Protein AF-A0A2V5X8S0-F1 (afdb_monomer)

Foldseek 3Di:
DPPVVVVLVVVCCVVPVVKDWDWDQDPQRWIWIWIDDPQKIWIWIADPVQAIAIAIDHPPDPDDPGGPDGDNDPVVVSVVSVVVSVVSVVVVPDD

Mean predicted aligned error: 4.89 Å

pLDDT: mean 88.65, std 12.97, range [37.41, 97.5]

Solvent-accessible surface area (backbone atoms only — not comparable to full-atom values): 5642 Å² total; per-residue (Å²): 130,66,71,64,61,57,51,49,51,53,53,45,49,69,75,36,73,84,42,51,77,48,75,52,78,44,97,86,60,35,30,40,38,39,37,32,59,87,82,39,34,36,42,34,40,42,32,90,90,80,27,24,35,34,35,77,45,50,96,81,57,69,81,89,87,70,59,82,40,78,30,85,39,66,68,60,42,51,56,53,50,53,50,55,58,56,56,60,62,64,66,77,76,75,127

Nearest PDB structures (foldseek):
  7ui9-assembly1_a  TM=4.809E-01  e=1.223E-01  Saccharomyces cerevisiae S288C
  1mhm-assembly1_A  TM=6.010E-01  e=1.791E+00  Solanum tuberosum
  3rmx-assembly2_B  TM=4.778E-01  e=4.554E+00  Clostridium botulinum
  5tpb-assembly2_B  TM=5.480E-01  e=6.851E+00  Clostridium botulinum
  3rmy-assembly4_D  TM=4.560E-01  e=5.751E+00  Clostridium botulinum

Structure (mmCIF, N/CA/C/O backbone):
data_AF-A0A2V5X8S0-F1
#
_entry.id   AF-A0A2V5X8S0-F1
#
loop_
_atom_site.group_PDB
_atom_site.id
_atom_site.type_symbol
_atom_site.label_atom_id
_atom_site.label_alt_id
_atom_site.label_comp_id
_atom_site.label_asym_id
_atom_site.label_entity_id
_atom_site.label_seq_id
_atom_site.pdbx_PDB_ins_code
_atom_site.Cartn_x
_atom_site.Cartn_y
_atom_site.Cartn_z
_atom_site.occupancy
_atom_site.B_iso_or_equiv
_atom_site.auth_seq_id
_atom_site.auth_comp_id
_atom_site.auth_asym_id
_atom_site.auth_atom_id
_atom_site.pdbx_PDB_model_num
ATOM 1 N N . MET A 1 1 ? 16.677 2.074 -1.388 1.00 56.12 1 MET A N 1
ATOM 2 C CA . MET A 1 1 ? 15.259 2.052 -0.975 1.00 56.12 1 MET A CA 1
ATOM 3 C C . MET A 1 1 ? 14.538 3.127 -1.772 1.00 56.12 1 MET A C 1
ATOM 5 O O . MET A 1 1 ? 15.078 4.219 -1.886 1.00 56.12 1 MET A O 1
ATOM 9 N N . THR A 1 2 ? 13.422 2.827 -2.431 1.00 64.94 2 THR A N 1
ATOM 10 C CA . THR A 1 2 ? 12.702 3.805 -3.263 1.00 64.94 2 THR A CA 1
ATOM 11 C C . THR A 1 2 ? 12.090 4.881 -2.363 1.00 64.94 2 THR A C 1
ATOM 13 O O . THR A 1 2 ? 11.167 4.595 -1.605 1.00 64.94 2 THR A O 1
ATOM 16 N N . ASN A 1 3 ? 12.572 6.128 -2.459 1.00 83.19 3 ASN A N 1
ATOM 17 C CA . ASN A 1 3 ? 12.083 7.287 -1.687 1.00 83.19 3 ASN A CA 1
ATOM 18 C C . ASN A 1 3 ? 10.546 7.452 -1.723 1.00 83.19 3 ASN A C 1
ATOM 20 O O . ASN A 1 3 ? 9.963 8.089 -0.851 1.00 83.19 3 ASN A O 1
ATOM 24 N N . ALA A 1 4 ? 9.872 6.905 -2.740 1.00 89.25 4 ALA A N 1
ATOM 25 C CA . ALA A 1 4 ? 8.416 6.900 -2.858 1.00 89.25 4 ALA A CA 1
ATOM 26 C C . ALA A 1 4 ? 7.713 6.063 -1.771 1.00 89.25 4 ALA A C 1
ATOM 28 O O . ALA A 1 4 ? 6.794 6.573 -1.140 1.00 89.25 4 ALA A O 1
ATOM 29 N N . LEU A 1 5 ? 8.167 4.833 -1.498 1.00 92.19 5 LEU A N 1
ATOM 30 C CA . LEU A 1 5 ? 7.527 3.955 -0.506 1.00 92.19 5 LEU A CA 1
ATOM 31 C C . LEU A 1 5 ? 7.737 4.462 0.926 1.00 92.19 5 LEU A C 1
ATOM 33 O O . LEU A 1 5 ? 6.825 4.410 1.740 1.00 92.19 5 LEU A O 1
ATOM 37 N N . GLN A 1 6 ? 8.902 5.044 1.222 1.00 92.50 6 GLN A N 1
ATOM 38 C CA . GLN A 1 6 ? 9.137 5.674 2.525 1.00 92.50 6 GLN A CA 1
ATOM 39 C C . GLN A 1 6 ? 8.225 6.886 2.755 1.00 92.50 6 GLN A C 1
ATOM 41 O O . GLN A 1 6 ? 7.694 7.050 3.850 1.00 92.50 6 GLN A O 1
ATOM 46 N N . ARG A 1 7 ? 8.022 7.721 1.724 1.00 94.62 7 ARG A N 1
ATOM 47 C CA . ARG A 1 7 ? 7.066 8.838 1.791 1.00 94.62 7 ARG A CA 1
ATOM 48 C C . ARG A 1 7 ? 5.643 8.334 1.991 1.00 94.62 7 ARG A C 1
ATOM 50 O O . ARG A 1 7 ? 4.946 8.855 2.850 1.00 94.62 7 ARG A O 1
ATOM 57 N N . LEU A 1 8 ? 5.254 7.279 1.275 1.00 96.00 8 LEU A N 1
ATOM 58 C CA . LEU A 1 8 ? 3.955 6.640 1.459 1.00 96.00 8 LEU A CA 1
ATOM 59 C C . LEU A 1 8 ? 3.742 6.178 2.907 1.00 96.00 8 LEU A C 1
ATOM 61 O O . LEU A 1 8 ? 2.716 6.503 3.488 1.00 96.00 8 LEU A O 1
ATOM 65 N N . ILE A 1 9 ? 4.708 5.477 3.504 1.00 96.56 9 ILE A N 1
ATOM 66 C CA . ILE A 1 9 ? 4.615 5.015 4.898 1.00 96.56 9 ILE A CA 1
ATOM 67 C C . ILE A 1 9 ? 4.419 6.192 5.860 1.00 96.56 9 ILE A C 1
ATOM 69 O O . ILE A 1 9 ? 3.554 6.131 6.732 1.00 96.56 9 ILE A O 1
ATOM 73 N N . ALA A 1 10 ? 5.188 7.272 5.688 1.00 96.38 10 ALA A N 1
ATOM 74 C CA . ALA A 1 10 ? 5.057 8.46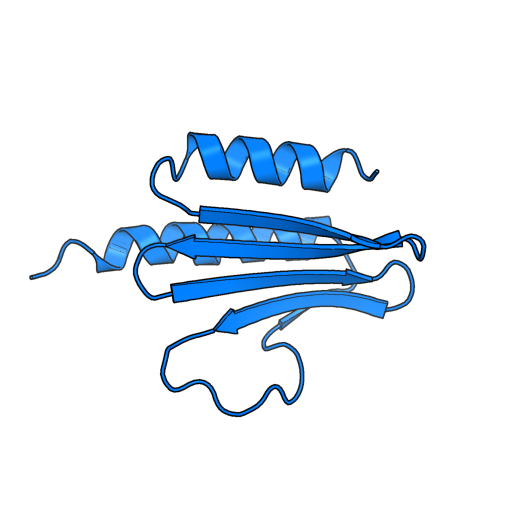7 6.518 1.00 96.38 10 ALA A CA 1
ATOM 75 C C . ALA A 1 10 ? 3.664 9.109 6.386 1.00 96.38 10 ALA A C 1
ATOM 77 O O . ALA A 1 10 ? 3.038 9.427 7.393 1.00 96.38 10 ALA A O 1
ATOM 78 N N . GLU A 1 11 ? 3.153 9.235 5.159 1.00 96.31 11 GLU A N 1
ATOM 79 C CA . GLU A 1 11 ? 1.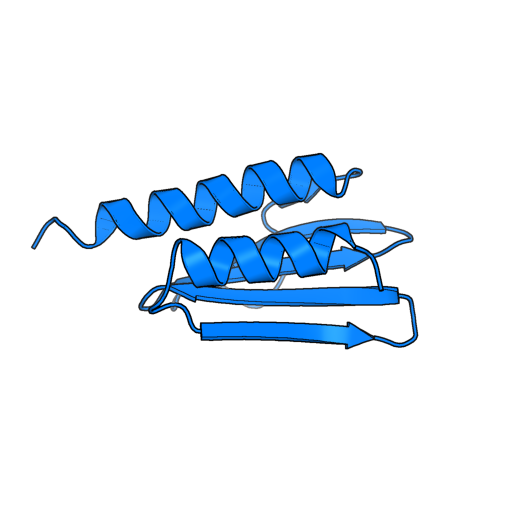813 9.771 4.902 1.00 96.31 11 GLU A CA 1
ATOM 80 C C . GLU A 1 11 ? 0.706 8.889 5.500 1.00 96.31 11 GLU A C 1
ATOM 82 O O . GLU A 1 11 ? -0.263 9.408 6.053 1.00 96.31 11 GLU A O 1
ATOM 87 N N . ILE A 1 12 ? 0.843 7.559 5.429 1.00 96.25 12 ILE A N 1
ATOM 88 C CA . ILE A 1 12 ? -0.123 6.626 6.025 1.00 96.25 12 ILE A CA 1
ATOM 89 C C . ILE A 1 12 ? -0.105 6.751 7.546 1.00 96.25 12 ILE A C 1
ATOM 91 O O . ILE A 1 12 ? -1.174 6.832 8.142 1.00 96.25 12 ILE A O 1
ATOM 95 N N . ALA A 1 13 ? 1.071 6.815 8.173 1.00 95.75 13 ALA A N 1
ATOM 96 C CA . ALA A 1 13 ? 1.185 6.981 9.621 1.00 95.75 13 ALA A CA 1
ATOM 97 C C . ALA A 1 13 ? 0.567 8.306 10.106 1.00 95.75 13 ALA A C 1
ATOM 99 O O . ALA A 1 13 ? -0.084 8.337 11.149 1.00 95.75 13 ALA A O 1
ATOM 100 N N . GLU A 1 14 ? 0.726 9.389 9.339 1.00 95.62 14 GLU A N 1
ATOM 101 C CA . GLU A 1 14 ? 0.115 10.689 9.639 1.00 95.62 14 GLU A CA 1
ATOM 102 C C . GLU A 1 14 ? -1.412 10.655 9.484 1.00 95.62 14 GLU A C 1
ATOM 104 O O . GLU A 1 14 ? -2.151 11.119 10.354 1.00 95.62 14 GLU A O 1
ATOM 109 N N . GLN A 1 15 ? -1.908 10.089 8.384 1.00 94.00 15 GLN A N 1
ATOM 110 C CA . GLN A 1 15 ? -3.337 10.080 8.087 1.00 94.00 15 GLN A CA 1
ATOM 111 C C . GLN A 1 15 ? -4.088 9.024 8.906 1.00 94.00 15 GLN A C 1
ATOM 113 O O . GLN A 1 15 ? -5.242 9.243 9.271 1.00 94.00 15 GLN A O 1
ATOM 118 N N . HIS A 1 16 ? -3.471 7.886 9.207 1.00 93.19 16 HIS A N 1
ATOM 119 C CA . HIS A 1 16 ? -4.071 6.742 9.889 1.00 93.19 16 HIS A CA 1
ATOM 120 C C . HIS A 1 16 ? -3.248 6.389 11.139 1.00 93.19 16 HIS A C 1
ATOM 122 O O . HIS A 1 16 ? -2.629 5.330 11.183 1.00 93.19 16 HIS A O 1
ATOM 128 N N . PRO A 1 17 ? -3.263 7.225 12.193 1.00 92.62 17 PRO A N 1
ATOM 129 C CA . PRO A 1 17 ? -2.408 7.023 13.369 1.00 92.62 17 PRO A CA 1
ATOM 130 C C . PRO A 1 17 ? -2.721 5.740 14.157 1.00 92.62 17 PRO A C 1
ATOM 132 O O . PRO A 1 17 ? -1.904 5.293 14.954 1.00 92.62 17 PRO A O 1
ATOM 135 N N . ALA A 1 18 ? -3.902 5.149 13.950 1.00 91.12 18 ALA A N 1
ATOM 136 C CA . ALA A 1 18 ? -4.290 3.867 14.536 1.00 91.12 18 ALA A CA 1
ATOM 137 C C . ALA A 1 18 ? -3.940 2.655 13.652 1.00 91.12 18 ALA A C 1
ATOM 139 O O . ALA A 1 18 ? -4.200 1.522 14.054 1.00 91.12 18 ALA A O 1
ATOM 140 N N . ALA A 1 19 ? -3.408 2.872 12.445 1.00 95.00 19 ALA A N 1
ATOM 141 C CA . ALA A 1 19 ? -3.032 1.778 11.567 1.00 95.00 19 ALA A CA 1
ATOM 142 C C . ALA A 1 19 ? -1.785 1.062 12.092 1.00 95.00 19 ALA A C 1
ATOM 144 O O . ALA A 1 19 ? -0.826 1.694 12.539 1.00 95.00 19 ALA A O 1
ATOM 145 N N . ARG A 1 20 ? -1.774 -0.266 11.975 1.00 96.06 20 ARG A N 1
ATOM 146 C CA . ARG A 1 20 ? -0.526 -1.035 12.027 1.00 96.06 20 ARG A CA 1
ATOM 147 C C . ARG A 1 20 ? 0.055 -1.035 10.620 1.00 96.06 20 ARG A C 1
ATOM 149 O O . ARG A 1 20 ? -0.678 -1.266 9.665 1.00 96.06 20 ARG A O 1
ATOM 156 N N . ILE A 1 21 ? 1.346 -0.753 10.505 1.00 97.19 21 ILE A N 1
ATOM 157 C CA . ILE A 1 21 ? 2.063 -0.700 9.232 1.00 97.19 21 ILE A CA 1
ATOM 158 C C . ILE A 1 21 ? 3.252 -1.645 9.342 1.00 97.19 21 ILE A C 1
ATOM 160 O O . ILE A 1 21 ? 4.054 -1.512 10.268 1.00 97.19 21 ILE A O 1
ATOM 164 N N . GLU A 1 22 ? 3.375 -2.570 8.401 1.00 97.50 22 GLU A N 1
ATOM 165 C CA . GLU A 1 22 ? 4.547 -3.428 8.251 1.00 97.50 22 GLU A CA 1
ATOM 166 C C . GLU A 1 22 ? 5.148 -3.229 6.870 1.00 97.50 22 GLU A C 1
ATOM 168 O O . GLU A 1 22 ? 4.445 -3.139 5.869 1.00 97.50 22 GLU A O 1
ATOM 173 N N . PHE A 1 23 ? 6.471 -3.107 6.833 1.00 96.44 23 PHE A N 1
ATOM 174 C CA . PHE A 1 23 ? 7.213 -2.905 5.602 1.00 96.44 23 PHE A CA 1
ATOM 175 C C . PHE A 1 23 ? 8.387 -3.872 5.562 1.00 96.44 23 PHE A C 1
ATOM 177 O O . PHE A 1 23 ? 9.280 -3.788 6.409 1.00 96.44 23 PHE A O 1
ATOM 184 N N . ASP A 1 24 ? 8.390 -4.755 4.566 1.00 95.69 24 ASP A N 1
ATOM 185 C CA . ASP A 1 24 ? 9.427 -5.767 4.374 1.00 95.69 24 ASP A CA 1
ATOM 186 C C . ASP A 1 24 ? 10.142 -5.573 3.024 1.00 95.69 24 ASP A C 1
ATOM 188 O O . ASP A 1 24 ? 9.643 -5.990 1.971 1.00 95.69 24 ASP A O 1
ATOM 192 N N . PRO A 1 25 ? 11.297 -4.882 3.011 1.00 94.75 25 PRO A N 1
ATOM 193 C CA . PRO A 1 25 ? 12.129 -4.761 1.827 1.00 94.75 25 PRO A CA 1
ATOM 194 C C . PRO A 1 25 ? 13.053 -5.977 1.676 1.00 94.75 25 PRO A C 1
ATOM 196 O O . PRO A 1 25 ? 13.925 -6.233 2.508 1.00 94.75 25 PRO A O 1
ATOM 199 N N . LEU A 1 26 ? 12.964 -6.663 0.539 1.00 93.25 26 LEU A N 1
ATOM 200 C CA . LEU A 1 26 ? 13.819 -7.804 0.224 1.00 93.25 26 LEU A CA 1
ATOM 201 C C . LEU A 1 26 ? 15.098 -7.391 -0.531 1.00 93.25 26 LEU A C 1
ATOM 203 O O . LEU A 1 26 ? 15.086 -6.430 -1.309 1.00 93.25 26 LEU A O 1
ATOM 207 N N . PRO A 1 27 ? 16.203 -8.163 -0.425 1.00 92.50 27 PRO A N 1
ATOM 208 C CA . PRO A 1 27 ? 17.444 -7.898 -1.169 1.00 92.50 27 PRO A CA 1
ATOM 209 C C . PRO A 1 27 ? 17.284 -7.866 -2.697 1.00 92.50 27 PRO A C 1
ATOM 211 O O . PRO A 1 27 ? 18.096 -7.264 -3.396 1.00 92.50 27 PRO A O 1
ATOM 214 N N . SER A 1 28 ? 16.238 -8.504 -3.230 1.00 92.62 28 SER A N 1
ATOM 215 C CA . SER A 1 28 ? 15.892 -8.498 -4.657 1.00 92.62 28 SER A CA 1
ATOM 216 C C . SER A 1 28 ? 15.337 -7.155 -5.151 1.00 92.62 28 SER A C 1
ATOM 218 O O . SER A 1 28 ? 15.175 -6.972 -6.359 1.00 92.62 28 SER A O 1
ATOM 220 N N . GLY A 1 29 ? 15.025 -6.232 -4.236 1.00 92.56 29 GLY A N 1
ATOM 221 C CA . GLY A 1 29 ? 14.322 -4.984 -4.516 1.00 92.56 29 GLY A CA 1
ATOM 222 C C . GLY A 1 29 ? 12.799 -5.121 -4.546 1.00 92.56 29 GLY A C 1
ATOM 223 O O . GLY A 1 29 ? 12.128 -4.125 -4.805 1.00 92.56 29 GLY A O 1
ATOM 224 N N . VAL A 1 30 ? 12.267 -6.324 -4.299 1.00 94.50 30 VAL A N 1
ATOM 225 C CA . VAL A 1 30 ? 10.844 -6.517 -3.988 1.00 94.50 30 VAL A CA 1
ATOM 226 C C . VAL A 1 30 ? 10.565 -5.914 -2.615 1.00 94.50 30 VAL A C 1
ATOM 228 O O . VAL A 1 30 ? 11.393 -6.048 -1.716 1.00 94.50 30 VAL A O 1
ATOM 231 N N . CYS A 1 31 ? 9.421 -5.262 -2.453 1.00 95.19 31 CYS A N 1
ATOM 232 C CA . CYS A 1 31 ? 8.982 -4.739 -1.165 1.00 95.19 31 CYS A CA 1
ATOM 233 C C . CYS A 1 31 ? 7.527 -5.126 -0.921 1.00 95.19 31 CYS A C 1
ATOM 235 O O . CYS A 1 31 ? 6.721 -4.992 -1.839 1.00 95.19 31 CYS A O 1
ATOM 237 N N . PHE A 1 32 ? 7.204 -5.495 0.313 1.00 95.75 32 PHE A N 1
ATOM 238 C CA . PHE A 1 32 ? 5.830 -5.652 0.784 1.00 95.75 32 PHE A CA 1
ATOM 239 C C . PHE A 1 32 ? 5.493 -4.517 1.746 1.00 95.75 32 PHE A C 1
ATOM 241 O O . PHE A 1 32 ? 6.324 -4.137 2.578 1.00 95.75 32 PHE A O 1
ATOM 248 N N . LEU A 1 33 ? 4.304 -3.945 1.596 1.00 97.44 33 LEU A N 1
ATOM 249 C CA . LEU A 1 33 ? 3.743 -2.956 2.505 1.00 97.44 33 LEU A CA 1
ATOM 250 C C . LEU A 1 33 ? 2.342 -3.408 2.907 1.00 97.44 33 LEU A C 1
ATOM 252 O O . LEU A 1 33 ? 1.405 -3.285 2.122 1.00 97.44 33 LEU A O 1
ATOM 256 N N . ASP A 1 34 ? 2.223 -3.850 4.151 1.00 97.06 34 ASP A N 1
ATOM 257 C CA . ASP A 1 34 ? 0.960 -4.260 4.743 1.00 97.06 34 ASP A CA 1
ATOM 258 C C . ASP A 1 34 ? 0.459 -3.178 5.696 1.00 97.06 34 ASP A C 1
ATOM 260 O O . ASP A 1 34 ? 1.189 -2.684 6.565 1.00 97.06 34 ASP A O 1
ATOM 264 N N . VAL A 1 35 ? -0.808 -2.805 5.549 1.00 97.38 35 VAL A N 1
ATOM 265 C CA . VAL A 1 35 ? -1.458 -1.808 6.400 1.00 97.38 35 VAL A CA 1
ATOM 266 C C . VAL A 1 35 ? -2.759 -2.373 6.932 1.00 97.38 35 VAL A C 1
ATOM 268 O O . VAL A 1 35 ? -3.648 -2.736 6.167 1.00 97.38 35 VAL A O 1
ATOM 271 N N . TRP A 1 36 ? -2.904 -2.392 8.253 1.00 94.69 36 TRP A N 1
ATOM 272 C CA . TRP A 1 36 ? -4.140 -2.792 8.916 1.00 94.69 36 TRP A CA 1
ATOM 273 C C . TR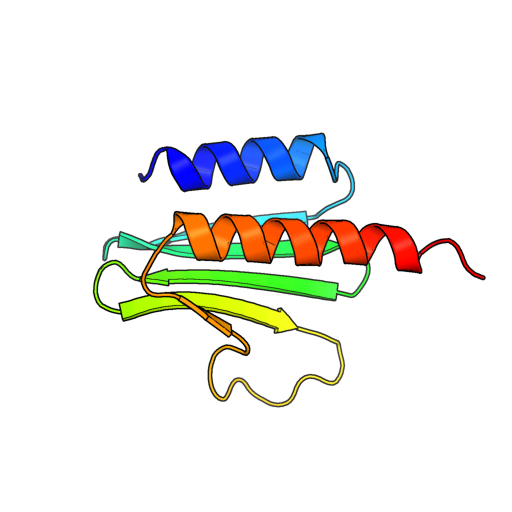P A 1 36 ? -4.902 -1.570 9.410 1.00 94.69 36 TRP A C 1
ATOM 275 O O . TRP A 1 36 ? -4.356 -0.751 10.151 1.00 94.69 36 TRP A O 1
ATOM 285 N N . ILE A 1 37 ? -6.184 -1.486 9.057 1.00 92.19 37 ILE A N 1
ATOM 286 C CA . ILE A 1 37 ? -7.138 -0.508 9.593 1.00 92.19 37 ILE A CA 1
ATOM 287 C C . ILE A 1 37 ? -8.349 -1.291 10.109 1.00 92.19 37 ILE A C 1
ATOM 289 O O . ILE A 1 37 ? -9.176 -1.770 9.331 1.00 92.19 37 ILE A O 1
ATOM 293 N N . GLY A 1 38 ? -8.453 -1.432 11.432 1.00 88.69 38 GLY A N 1
ATOM 294 C CA . GLY A 1 38 ? -9.440 -2.326 12.042 1.00 88.69 38 GLY A CA 1
ATOM 295 C C . GLY A 1 38 ? -9.154 -3.786 11.679 1.00 88.69 38 GLY A C 1
ATOM 296 O O . GLY A 1 38 ? -8.037 -4.257 11.871 1.00 88.69 38 GLY A O 1
ATOM 297 N N . GLU A 1 39 ? -10.153 -4.489 11.144 1.00 87.25 39 GLU A N 1
ATOM 298 C CA . GLU A 1 39 ? -10.031 -5.892 10.706 1.00 87.25 39 GLU A CA 1
ATOM 299 C C . GLU A 1 39 ? -9.592 -6.048 9.241 1.00 87.25 39 GLU A C 1
ATOM 301 O O . GLU A 1 39 ? -9.413 -7.165 8.763 1.00 87.25 39 GLU A O 1
ATOM 306 N N . ARG A 1 40 ? -9.441 -4.940 8.508 1.00 89.75 40 ARG A N 1
ATOM 307 C CA . ARG A 1 40 ? -9.058 -4.951 7.092 1.00 89.75 40 ARG A CA 1
ATOM 308 C C . ARG A 1 40 ? -7.550 -4.816 6.974 1.00 89.75 40 ARG A C 1
ATOM 310 O O . ARG A 1 40 ? -6.964 -3.936 7.609 1.00 89.75 40 ARG A O 1
ATOM 317 N N . MET A 1 41 ? -6.948 -5.656 6.143 1.00 93.81 41 MET A N 1
ATOM 318 C CA . MET A 1 41 ? -5.540 -5.587 5.779 1.00 93.81 41 MET A CA 1
ATOM 319 C C . MET A 1 41 ? -5.426 -5.208 4.304 1.00 93.81 41 MET A C 1
ATOM 321 O O . MET A 1 41 ? -6.174 -5.705 3.469 1.00 93.81 41 MET A O 1
ATOM 325 N N . PHE A 1 42 ? -4.519 -4.296 3.991 1.00 95.69 42 PHE A N 1
ATOM 326 C CA . PHE A 1 42 ? -4.241 -3.850 2.636 1.00 95.69 42 PHE A CA 1
ATOM 327 C C . PHE A 1 42 ? -2.786 -4.166 2.323 1.00 95.69 42 PHE A C 1
ATOM 329 O O . PHE A 1 42 ? -1.899 -3.634 2.987 1.00 95.69 42 PHE A O 1
ATOM 336 N N . ASP A 1 43 ? -2.555 -4.981 1.306 1.00 96.00 43 ASP A N 1
ATOM 337 C CA . ASP A 1 43 ? -1.225 -5.366 0.835 1.00 96.00 43 ASP A CA 1
ATOM 338 C C . ASP A 1 43 ? -0.846 -4.547 -0.405 1.00 96.00 43 ASP A C 1
ATOM 340 O O . ASP A 1 43 ? -1.685 -4.264 -1.272 1.00 96.00 43 ASP A O 1
ATOM 344 N N . LEU A 1 44 ? 0.427 -4.166 -0.480 1.00 97.50 44 LEU A N 1
ATOM 345 C CA . LEU A 1 44 ? 1.078 -3.630 -1.666 1.00 97.50 44 LEU A CA 1
ATOM 346 C C . LEU A 1 44 ? 2.419 -4.346 -1.864 1.00 97.50 44 LEU A C 1
ATOM 348 O O . LEU A 1 44 ? 3.393 -4.074 -1.157 1.00 97.50 44 LEU A O 1
ATOM 352 N N . GLU A 1 45 ? 2.497 -5.187 -2.895 1.00 96.69 45 GLU A N 1
ATOM 353 C CA . GLU A 1 45 ? 3.747 -5.778 -3.377 1.00 96.69 45 GLU A CA 1
ATOM 354 C C . GLU A 1 45 ? 4.320 -4.904 -4.496 1.00 96.69 45 GLU A C 1
ATOM 356 O O . GLU A 1 45 ? 3.769 -4.835 -5.593 1.00 96.69 45 GLU A O 1
ATOM 361 N N . TYR A 1 46 ? 5.479 -4.287 -4.278 1.00 96.06 46 TYR A N 1
ATOM 362 C CA . TYR A 1 46 ? 6.283 -3.718 -5.358 1.00 96.06 46 TYR A CA 1
ATOM 363 C C . TYR A 1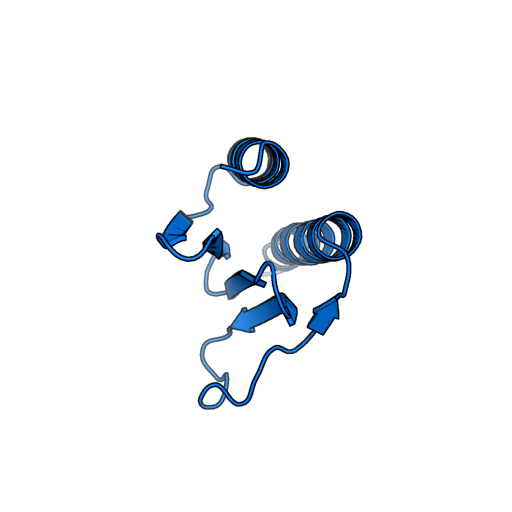 46 ? 7.298 -4.746 -5.851 1.00 96.06 46 TYR A C 1
ATOM 365 O O . TYR A 1 46 ? 8.153 -5.195 -5.090 1.00 96.06 46 TYR A O 1
ATOM 373 N N . ASN A 1 47 ? 7.286 -5.039 -7.150 1.00 94.44 47 ASN A N 1
ATOM 374 C CA . ASN A 1 47 ? 8.251 -5.907 -7.804 1.00 94.44 47 ASN A CA 1
ATOM 375 C C . ASN A 1 47 ? 8.920 -5.183 -8.989 1.00 94.44 47 ASN A C 1
ATOM 377 O O . ASN A 1 47 ? 8.278 -4.958 -10.018 1.00 94.44 47 ASN A O 1
ATOM 381 N N . PRO A 1 48 ? 10.235 -4.895 -8.939 1.00 91.12 48 PRO A N 1
ATOM 382 C CA . PRO A 1 48 ? 10.906 -4.091 -9.966 1.00 91.12 48 PRO A CA 1
ATOM 383 C C . PRO A 1 48 ? 10.896 -4.731 -11.364 1.00 91.12 48 PRO A C 1
ATOM 385 O O . PRO A 1 48 ? 11.195 -4.056 -12.344 1.00 91.12 48 PRO A O 1
ATOM 388 N N . LYS A 1 49 ? 10.579 -6.030 -11.469 1.00 92.31 49 LYS A N 1
ATOM 389 C CA . LYS A 1 49 ? 10.497 -6.760 -12.742 1.00 92.31 49 LYS A CA 1
ATOM 390 C C . LYS A 1 49 ? 9.066 -7.032 -13.204 1.00 92.31 49 LYS A C 1
ATOM 392 O O . LYS A 1 49 ? 8.881 -7.337 -14.378 1.00 92.31 49 LYS A O 1
ATOM 397 N N . ARG A 1 50 ? 8.081 -7.004 -12.300 1.00 91.38 50 ARG A N 1
ATOM 398 C CA . ARG A 1 50 ? 6.697 -7.438 -12.582 1.00 91.38 50 ARG A CA 1
ATOM 399 C C . ARG A 1 50 ? 5.654 -6.333 -12.404 1.00 91.38 50 ARG A C 1
ATOM 401 O O . ARG A 1 50 ? 4.524 -6.535 -12.831 1.00 91.38 50 ARG A O 1
ATOM 408 N N . GLY A 1 51 ? 6.030 -5.185 -11.842 1.00 94.38 51 GLY A N 1
ATOM 409 C CA . GLY A 1 51 ? 5.110 -4.093 -11.535 1.00 94.38 51 GLY A CA 1
ATOM 410 C C . GLY A 1 51 ? 4.697 -4.108 -10.068 1.00 94.38 51 GLY A C 1
ATOM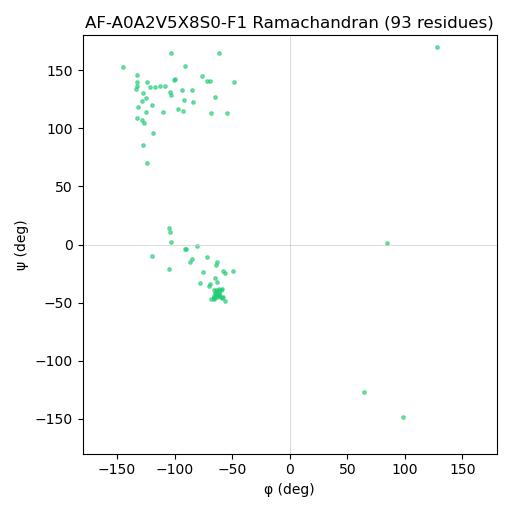 411 O O . GLY A 1 51 ? 5.488 -4.485 -9.208 1.00 94.38 51 GLY A O 1
ATOM 412 N N . VAL A 1 52 ? 3.478 -3.666 -9.777 1.00 97.38 52 VAL A N 1
ATOM 413 C CA . VAL A 1 52 ? 2.959 -3.529 -8.413 1.00 97.38 52 VAL A CA 1
ATOM 414 C C . VAL A 1 52 ? 1.630 -4.251 -8.286 1.00 97.38 52 VAL A C 1
ATOM 416 O O . VAL A 1 52 ? 0.744 -4.055 -9.114 1.00 97.38 52 VAL A O 1
ATOM 419 N N . GLY A 1 53 ? 1.503 -5.084 -7.263 1.00 97.25 53 GLY A N 1
ATOM 420 C CA . GLY A 1 53 ? 0.258 -5.707 -6.846 1.00 97.25 53 GLY A CA 1
ATOM 421 C C . GLY A 1 53 ? -0.340 -4.964 -5.661 1.00 97.25 53 GLY A C 1
ATOM 422 O O . GLY A 1 53 ? 0.394 -4.491 -4.800 1.00 97.25 53 GLY A O 1
ATOM 423 N N . VAL A 1 54 ? -1.662 -4.835 -5.629 1.00 97.06 54 VAL A N 1
ATOM 424 C CA . VAL A 1 54 ? -2.413 -4.293 -4.494 1.00 97.06 54 VAL A CA 1
ATOM 425 C C . VAL A 1 54 ? -3.584 -5.215 -4.198 1.00 97.06 54 VAL A C 1
ATOM 427 O O . VAL A 1 54 ? -4.263 -5.676 -5.119 1.00 97.06 54 VAL A O 1
ATOM 430 N N . SER A 1 55 ? -3.832 -5.503 -2.925 1.00 94.69 55 SER A N 1
ATOM 431 C CA . SER A 1 55 ? -4.950 -6.354 -2.505 1.00 94.69 55 SER A CA 1
ATOM 432 C C . SER A 1 55 ? -5.558 -5.901 -1.194 1.00 94.69 55 SER A C 1
ATOM 434 O O . SER A 1 55 ? -4.888 -5.300 -0.356 1.00 94.69 55 SER A O 1
ATOM 436 N N . GLU A 1 56 ? -6.840 -6.199 -1.021 1.00 93.00 56 GLU A N 1
ATOM 437 C CA . GLU A 1 56 ? -7.523 -6.047 0.255 1.00 93.00 56 GLU A CA 1
ATOM 438 C C . GLU A 1 56 ? -7.833 -7.427 0.829 1.00 93.00 56 GLU A C 1
ATOM 440 O O . GLU A 1 56 ? -8.665 -8.168 0.310 1.00 93.00 56 GLU A O 1
ATOM 445 N N . ILE A 1 57 ? -7.198 -7.746 1.951 1.00 87.25 57 ILE A N 1
ATOM 446 C CA . ILE A 1 57 ? -7.404 -8.990 2.674 1.00 87.25 57 ILE A CA 1
ATOM 447 C C . ILE A 1 57 ? -8.394 -8.752 3.819 1.00 87.25 57 ILE A C 1
ATOM 449 O O . ILE A 1 57 ? -8.156 -7.999 4.766 1.00 87.25 57 ILE A O 1
ATOM 453 N N . LYS A 1 58 ? -9.529 -9.438 3.711 1.00 82.75 58 LYS A N 1
ATOM 454 C CA . LYS A 1 58 ? -10.594 -9.590 4.711 1.00 82.75 58 LYS A CA 1
ATOM 455 C C . LYS A 1 58 ? -10.529 -10.968 5.374 1.00 82.75 58 LYS A C 1
ATOM 457 O O . LYS A 1 58 ? -9.920 -11.892 4.832 1.00 82.75 58 LYS A O 1
ATOM 462 N N . ASN A 1 59 ? -11.222 -11.132 6.501 1.00 74.62 59 ASN A N 1
ATOM 463 C CA . ASN A 1 59 ? -11.285 -12.394 7.254 1.00 74.62 59 ASN A CA 1
ATOM 464 C C . ASN A 1 59 ? -11.789 -13.602 6.433 1.00 74.62 59 ASN A C 1
ATOM 466 O O . ASN A 1 59 ? -11.478 -14.740 6.773 1.00 74.62 59 ASN A O 1
ATOM 470 N N . ASP A 1 60 ? -12.556 -13.371 5.368 1.00 78.81 60 ASP A N 1
ATOM 471 C CA . ASP A 1 60 ? -13.122 -14.385 4.473 1.00 78.81 60 ASP A CA 1
ATOM 472 C C . ASP A 1 60 ? -12.390 -14.497 3.124 1.00 78.81 60 ASP A C 1
ATOM 474 O O . ASP A 1 60 ? -12.866 -15.182 2.215 1.00 78.81 60 ASP A O 1
ATOM 478 N N . THR A 1 61 ? -11.229 -13.850 2.982 1.00 73.12 61 THR A N 1
ATOM 479 C CA . THR A 1 61 ? -10.460 -13.897 1.731 1.00 73.12 61 THR A CA 1
ATOM 480 C C . THR A 1 61 ? -9.985 -15.328 1.473 1.00 73.12 61 THR A C 1
ATOM 482 O O . THR A 1 61 ? -9.366 -15.934 2.355 1.00 73.12 61 THR A O 1
ATOM 485 N N . PRO A 1 62 ? -10.253 -15.898 0.284 1.00 75.06 62 PRO A N 1
ATOM 486 C CA . PRO A 1 62 ? -9.745 -17.217 -0.074 1.00 75.06 62 PRO A CA 1
ATOM 487 C C . PRO A 1 62 ? -8.204 -17.238 -0.086 1.00 75.06 62 PRO A C 1
ATOM 489 O O . PRO A 1 62 ? -7.570 -16.181 -0.116 1.00 75.06 62 PRO A O 1
ATOM 492 N N . PRO A 1 63 ? -7.572 -18.431 -0.086 1.00 80.69 63 PRO A N 1
ATOM 493 C CA . PRO A 1 63 ? -6.124 -18.546 -0.230 1.00 80.69 63 PRO A CA 1
ATOM 494 C C . PRO A 1 63 ? -5.611 -17.713 -1.406 1.00 80.69 63 PRO A C 1
ATOM 496 O O . PRO A 1 63 ? -6.245 -17.688 -2.458 1.00 80.69 63 PRO A O 1
ATOM 499 N N . PHE A 1 64 ? -4.464 -17.057 -1.229 1.00 76.75 64 PHE A N 1
ATOM 500 C CA . PHE A 1 64 ? -3.930 -16.107 -2.202 1.00 76.75 64 PHE A CA 1
ATOM 501 C C . PHE A 1 64 ? -3.791 -16.729 -3.602 1.00 76.75 64 PHE A C 1
ATOM 503 O O . PHE A 1 64 ? -2.962 -17.614 -3.826 1.00 76.75 64 PHE A O 1
ATOM 510 N N . THR A 1 65 ? -4.595 -16.246 -4.552 1.00 81.06 65 THR A N 1
ATOM 511 C CA . THR A 1 65 ? -4.548 -16.650 -5.970 1.00 81.06 65 THR A CA 1
ATOM 512 C C . THR A 1 65 ? -3.863 -15.619 -6.869 1.00 81.06 65 THR A C 1
ATOM 514 O O . THR A 1 65 ? -3.792 -15.813 -8.082 1.00 81.06 65 THR A O 1
ATOM 517 N N . GLY A 1 66 ? -3.358 -14.529 -6.291 1.00 84.12 66 GLY A N 1
ATOM 518 C CA . GLY A 1 66 ? -2.842 -13.354 -6.991 1.00 84.12 66 GLY A CA 1
ATOM 519 C C . GLY A 1 66 ? -3.489 -12.074 -6.466 1.00 84.12 66 GLY A C 1
ATOM 520 O O . GLY A 1 66 ? -4.445 -12.140 -5.697 1.00 84.12 66 GLY A O 1
ATOM 521 N N . HIS A 1 67 ? -2.959 -10.923 -6.881 1.00 89.56 67 HIS A N 1
ATOM 522 C CA . HIS A 1 67 ? -3.466 -9.636 -6.412 1.00 89.56 67 HIS A CA 1
ATOM 523 C C . HIS A 1 67 ? -4.784 -9.239 -7.080 1.00 89.56 67 HIS A C 1
ATOM 525 O O . HIS A 1 67 ? -4.958 -9.453 -8.282 1.00 89.56 67 HIS A O 1
ATOM 531 N N . ASP A 1 68 ? -5.650 -8.568 -6.319 1.00 90.88 68 ASP A N 1
ATOM 532 C CA . ASP A 1 68 ? -6.906 -7.989 -6.816 1.00 90.88 68 ASP A CA 1
ATOM 533 C C . ASP A 1 68 ? -6.663 -6.957 -7.927 1.00 90.88 68 ASP A C 1
ATOM 535 O O . ASP A 1 68 ? -7.400 -6.882 -8.914 1.00 90.88 68 ASP A O 1
ATOM 539 N N . HIS A 1 69 ? -5.603 -6.159 -7.770 1.00 94.69 69 HIS A N 1
ATOM 540 C CA . HIS A 1 69 ? -5.231 -5.101 -8.697 1.00 94.69 69 HIS A CA 1
ATOM 541 C C . HIS A 1 69 ? -3.739 -5.151 -9.013 1.00 94.69 69 HIS A C 1
ATOM 543 O O . HIS A 1 69 ? -2.903 -5.260 -8.118 1.00 94.69 69 HIS A O 1
ATOM 549 N N . VAL A 1 70 ? -3.400 -5.034 -10.298 1.00 96.62 70 VAL A N 1
ATOM 550 C CA . VAL A 1 70 ? -2.015 -5.013 -10.782 1.00 96.62 70 VAL A CA 1
ATOM 551 C C . VAL A 1 70 ? -1.755 -3.755 -11.604 1.00 96.62 70 VAL A C 1
ATOM 553 O O . VAL A 1 70 ? -2.588 -3.340 -12.408 1.00 96.62 70 VAL A O 1
ATOM 556 N N . PHE A 1 71 ? -0.581 -3.163 -11.415 1.00 96.06 71 PHE A N 1
A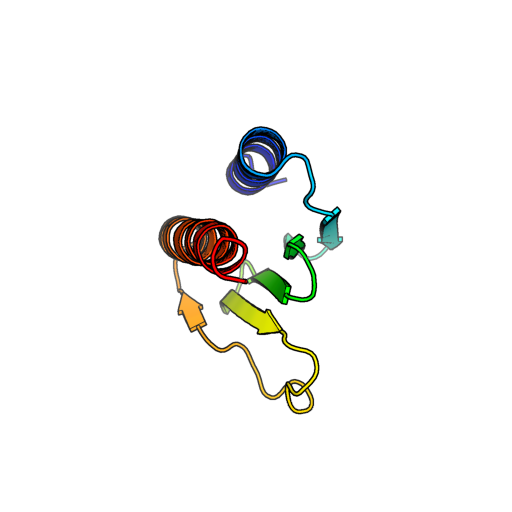TOM 557 C CA . PHE A 1 71 ? -0.162 -1.909 -12.033 1.00 96.06 71 PHE A CA 1
ATOM 558 C C . PHE A 1 71 ? 1.246 -2.048 -12.606 1.00 96.06 71 PHE A C 1
ATOM 560 O O . PHE A 1 71 ? 2.106 -2.712 -12.030 1.00 96.06 71 PHE A O 1
ATOM 567 N N . THR A 1 72 ? 1.527 -1.371 -13.717 1.00 92.94 72 THR A N 1
ATOM 568 C CA . THR A 1 72 ? 2.894 -1.276 -14.259 1.00 92.94 72 THR A CA 1
ATOM 569 C C . THR A 1 72 ? 3.688 -0.119 -13.652 1.00 92.94 72 THR A C 1
ATOM 571 O O . THR A 1 72 ? 4.908 -0.077 -13.790 1.00 92.94 72 THR A O 1
ATOM 574 N N . SER A 1 73 ? 3.008 0.819 -12.984 1.00 91.69 73 SER A N 1
ATOM 575 C CA . SER A 1 73 ? 3.590 2.009 -12.363 1.00 91.69 73 SER A CA 1
ATOM 576 C C . SER A 1 73 ? 3.395 1.991 -10.851 1.00 91.69 73 SER A C 1
ATOM 578 O O . SER A 1 73 ? 2.294 1.741 -10.359 1.00 91.69 73 SER A O 1
ATOM 580 N N . LEU A 1 74 ? 4.459 2.323 -10.113 1.00 93.06 74 LEU A N 1
ATOM 581 C CA . LEU A 1 74 ? 4.368 2.516 -8.668 1.00 93.06 74 LEU A CA 1
ATOM 582 C C . LEU A 1 74 ? 3.454 3.694 -8.322 1.00 93.06 74 LEU A C 1
ATOM 584 O O . LEU A 1 74 ? 2.660 3.579 -7.400 1.00 93.06 74 LEU A O 1
ATOM 588 N N . ASP A 1 75 ? 3.505 4.793 -9.070 1.00 93.50 75 ASP A N 1
ATOM 589 C CA . ASP A 1 75 ? 2.711 5.984 -8.750 1.00 93.50 75 ASP A CA 1
ATOM 590 C C . ASP A 1 75 ? 1.201 5.723 -8.881 1.00 93.50 75 ASP A C 1
ATOM 592 O O . ASP A 1 75 ? 0.419 6.159 -8.034 1.00 93.50 75 ASP A O 1
ATOM 596 N N . GLU A 1 76 ? 0.790 4.954 -9.896 1.00 95.19 76 GLU A N 1
ATOM 597 C CA . GLU A 1 76 ? -0.609 4.546 -10.083 1.00 95.19 76 GLU A CA 1
ATOM 598 C C . GLU A 1 76 ? -1.078 3.626 -8.953 1.00 95.19 76 GLU A C 1
ATOM 600 O O . GLU A 1 76 ? -2.143 3.850 -8.373 1.00 95.19 76 GLU A O 1
ATOM 605 N N . ALA A 1 77 ? -0.253 2.638 -8.594 1.00 96.75 77 ALA A N 1
ATOM 606 C CA . ALA A 1 77 ? -0.543 1.733 -7.491 1.00 96.75 77 ALA A CA 1
ATOM 607 C C . ALA A 1 77 ? -0.655 2.484 -6.161 1.00 96.75 77 ALA A C 1
ATOM 609 O O . ALA A 1 77 ? -1.582 2.242 -5.396 1.00 96.75 77 ALA A O 1
ATOM 610 N N . VAL A 1 78 ? 0.237 3.444 -5.904 1.00 96.31 78 VAL A N 1
ATOM 611 C CA . VAL A 1 78 ? 0.209 4.276 -4.696 1.00 96.31 78 VAL A CA 1
ATOM 612 C C . VAL A 1 78 ? -1.052 5.136 -4.639 1.00 96.31 78 VAL A C 1
ATOM 614 O O . VAL A 1 78 ? -1.678 5.227 -3.582 1.00 96.31 78 VAL A O 1
ATOM 617 N N . ALA A 1 79 ? -1.456 5.755 -5.750 1.00 96.19 79 ALA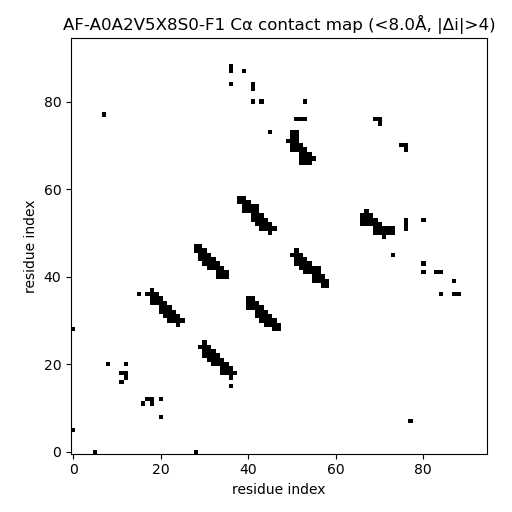 A N 1
ATOM 618 C CA . ALA A 1 79 ? -2.692 6.532 -5.803 1.00 96.19 79 ALA A CA 1
ATOM 619 C C . ALA A 1 79 ? -3.923 5.654 -5.516 1.00 96.19 79 ALA A C 1
ATOM 621 O O . ALA A 1 79 ? -4.799 6.043 -4.741 1.00 96.19 79 ALA A O 1
ATOM 622 N N . PHE A 1 80 ? -3.963 4.451 -6.093 1.00 96.75 80 PHE A N 1
ATOM 623 C CA . PHE A 1 80 ? -5.031 3.485 -5.857 1.00 96.75 80 PHE A CA 1
ATOM 624 C C . PHE A 1 80 ? -5.050 2.980 -4.406 1.00 96.75 80 PHE A C 1
ATOM 626 O O . PHE A 1 80 ? -6.101 2.979 -3.768 1.00 96.75 80 PHE A O 1
ATOM 633 N N . TYR A 1 81 ? -3.888 2.620 -3.863 1.00 96.88 81 TYR A N 1
ATOM 634 C CA . TYR A 1 81 ? -3.728 2.131 -2.495 1.00 96.88 81 TYR A CA 1
ATOM 635 C C . TYR A 1 81 ? -4.194 3.167 -1.466 1.00 96.88 81 TYR A C 1
ATOM 637 O O . TYR A 1 81 ? -4.992 2.857 -0.586 1.00 96.88 81 TYR A O 1
ATOM 645 N N . LYS A 1 82 ? -3.807 4.440 -1.632 1.00 95.44 82 LYS A N 1
ATOM 646 C CA . LYS A 1 82 ? -4.288 5.540 -0.776 1.00 95.44 82 LYS A CA 1
ATOM 647 C C . LYS A 1 82 ? -5.809 5.685 -0.804 1.00 95.44 82 LYS A C 1
ATOM 649 O O . LYS A 1 82 ? -6.410 5.960 0.233 1.00 95.44 82 LYS A O 1
ATOM 654 N N . ARG A 1 83 ? -6.442 5.493 -1.967 1.00 94.88 83 ARG A N 1
ATOM 655 C CA . ARG A 1 83 ? -7.906 5.526 -2.076 1.00 94.88 83 ARG A CA 1
ATOM 656 C C . ARG A 1 83 ? -8.550 4.409 -1.250 1.00 94.88 83 ARG A C 1
ATOM 658 O O . ARG A 1 83 ? -9.477 4.702 -0.502 1.00 94.88 83 ARG A O 1
ATOM 665 N N . LEU A 1 84 ? -8.030 3.180 -1.319 1.00 94.12 84 LEU A N 1
ATOM 666 C CA . LEU A 1 84 ? -8.533 2.064 -0.507 1.00 94.12 84 LEU A CA 1
ATOM 667 C C . LEU A 1 84 ? -8.431 2.352 0.998 1.00 94.12 84 LEU A C 1
ATOM 669 O O . LEU A 1 84 ? -9.402 2.176 1.735 1.00 94.12 84 LEU A O 1
ATOM 673 N N . LEU A 1 85 ? -7.280 2.862 1.449 1.00 93.94 85 LEU A N 1
ATOM 674 C CA . LEU A 1 85 ? -7.078 3.228 2.854 1.00 93.94 85 LEU A CA 1
ATOM 675 C C . LEU A 1 85 ? -8.053 4.327 3.304 1.00 93.94 85 LEU A C 1
ATOM 677 O O . LEU A 1 85 ? -8.599 4.261 4.408 1.00 93.94 85 LEU A O 1
ATOM 681 N N . ALA A 1 86 ? -8.312 5.326 2.456 1.00 91.69 86 ALA A N 1
ATOM 682 C CA . ALA A 1 86 ? -9.273 6.387 2.748 1.00 91.69 86 ALA A CA 1
ATOM 683 C C . ALA A 1 86 ? -10.710 5.850 2.874 1.00 91.69 86 ALA A C 1
ATOM 685 O O . ALA A 1 86 ? -11.418 6.223 3.810 1.00 91.69 86 ALA A O 1
ATOM 686 N N . GLU A 1 87 ? -11.123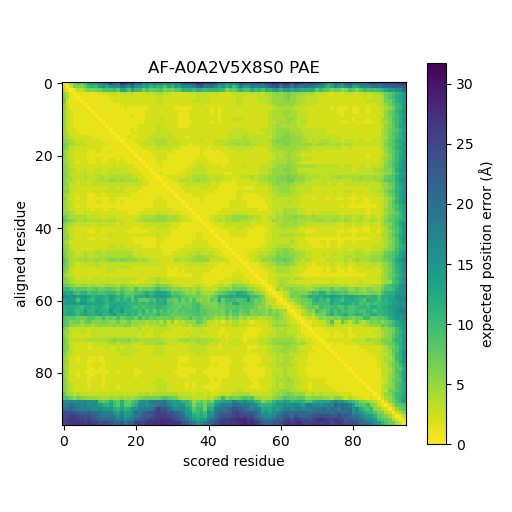 4.935 1.996 1.00 89.25 87 GLU A N 1
ATOM 687 C CA . GLU A 1 87 ? -12.440 4.283 2.049 1.00 89.25 87 GLU A CA 1
ATOM 688 C C . GLU A 1 87 ? -12.608 3.408 3.303 1.00 89.25 87 GLU A C 1
ATOM 690 O O . GLU A 1 87 ? -13.717 3.281 3.832 1.00 89.25 87 GLU A O 1
ATOM 695 N N . ALA A 1 88 ? -11.511 2.860 3.839 1.00 83.44 88 ALA A N 1
ATOM 696 C CA . ALA A 1 88 ? -11.519 2.110 5.093 1.00 83.44 88 ALA A CA 1
ATOM 697 C C . ALA A 1 88 ? -11.927 2.952 6.306 1.00 83.44 88 ALA A C 1
ATOM 699 O O . ALA A 1 88 ? -12.584 2.439 7.210 1.00 83.44 88 ALA A O 1
ATOM 700 N N . LYS A 1 89 ? -11.605 4.253 6.317 1.00 67.62 89 LYS A N 1
ATOM 701 C CA . LYS A 1 89 ? -12.011 5.165 7.399 1.00 67.62 89 LYS A CA 1
ATOM 702 C C . LYS A 1 89 ? -13.510 5.438 7.423 1.00 67.62 89 LYS A C 1
ATOM 704 O O . LYS A 1 89 ? -14.069 5.667 8.492 1.00 67.62 89 LYS A O 1
ATOM 709 N N . THR A 1 90 ? -14.155 5.486 6.260 1.00 59.84 90 THR A N 1
ATOM 710 C CA . THR A 1 90 ? -15.540 5.967 6.151 1.00 59.84 90 THR A CA 1
ATOM 711 C C . THR A 1 90 ? -16.555 4.945 6.664 1.00 59.84 90 THR A C 1
ATOM 713 O O . THR A 1 90 ? -17.638 5.327 7.095 1.00 59.84 90 THR A O 1
ATOM 716 N N . GLN A 1 91 ? -16.211 3.655 6.678 1.00 54.34 91 GLN A N 1
ATOM 717 C CA . GLN A 1 91 ? -17.141 2.588 7.066 1.00 54.34 91 GLN A CA 1
ATOM 718 C C . GLN A 1 91 ? -17.219 2.343 8.583 1.00 54.34 91 GLN A C 1
ATOM 720 O O . GLN A 1 91 ? -18.158 1.704 9.044 1.00 54.34 91 GLN A O 1
ATOM 725 N N . THR A 1 92 ? -16.303 2.899 9.383 1.00 50.53 92 THR A N 1
ATOM 726 C CA . THR A 1 92 ? -16.308 2.744 10.852 1.00 50.53 92 THR A CA 1
ATOM 727 C C . THR A 1 92 ? -17.298 3.687 11.564 1.00 50.53 92 THR A C 1
ATOM 729 O O . THR A 1 92 ? -17.416 3.635 12.783 1.00 50.53 92 THR A O 1
ATOM 732 N N . ALA A 1 93 ? -18.016 4.555 10.836 1.00 44.62 93 ALA A N 1
ATOM 733 C CA . ALA A 1 93 ? -18.899 5.590 11.398 1.00 44.62 93 ALA A CA 1
ATOM 734 C C . ALA A 1 93 ? -20.412 5.298 11.291 1.00 44.62 93 ALA A C 1
ATOM 736 O O . ALA A 1 93 ? -21.225 6.197 11.504 1.00 44.62 93 ALA A O 1
ATOM 737 N N . THR A 1 94 ? -20.812 4.065 10.980 1.00 44.22 94 THR A N 1
ATOM 738 C CA . THR A 1 94 ? -22.222 3.637 11.015 1.00 44.22 94 THR A CA 1
ATOM 739 C C . THR A 1 94 ? -22.372 2.371 11.849 1.00 44.22 94 THR A C 1
ATOM 741 O O . THR A 1 94 ? -22.356 1.266 11.309 1.00 44.22 94 THR A O 1
ATOM 744 N N . ALA A 1 95 ? -22.509 2.551 13.160 1.00 37.41 95 ALA A N 1
ATOM 745 C CA . ALA A 1 95 ? -23.111 1.597 14.087 1.00 37.41 95 ALA A CA 1
ATOM 746 C C . ALA A 1 95 ? -23.862 2.381 15.168 1.00 37.41 95 ALA A C 1
ATOM 748 O O . ALA A 1 95 ? -23.288 3.381 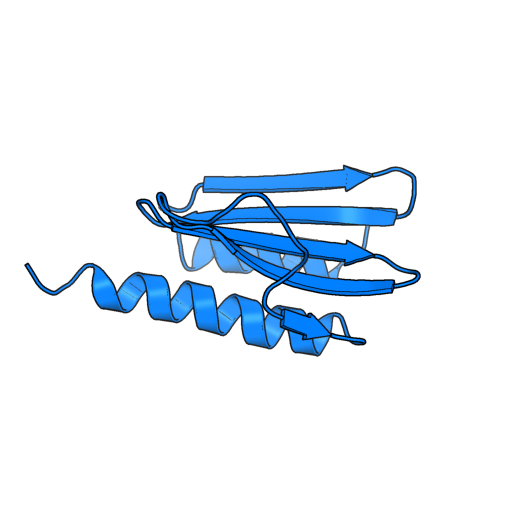15.660 1.00 37.41 95 ALA A O 1
#

Secondary structure (DSSP, 8-state):
--HHHHHHHHHHHHH-TT-EEEEEE-TTS-EEEEEEETTEEEEEEEETTTEEEEEEE-TTPPS--S-SEEES-HHHHHHHHHHHHHHHHHGGG--

Radius of gyration: 13.14 Å; Cα contacts (8 Å, |Δi|>4): 132; chains: 1; bounding box: 41×29×29 Å

Sequence (95 aa):
MTNALQRLIAEIAEQHPAARIEFDPLPSGVCFLDVWIGERMFDLEYNPKRGVGVSEIKNDTPPFTGHDHVFTSLDEAVAFYKRLLAEAKTQTATA